Protein AF-X0X404-F1 (afdb_monomer_lite)

Structure (mmCIF, N/CA/C/O backbone):
data_AF-X0X404-F1
#
_entry.id   AF-X0X404-F1
#
loop_
_atom_site.group_PDB
_atom_site.id
_atom_site.type_symbol
_atom_site.label_atom_id
_atom_site.label_alt_id
_atom_site.label_comp_id
_atom_site.label_asym_id
_atom_site.label_entity_id
_atom_site.label_seq_id
_atom_site.pdbx_PDB_ins_code
_atom_site.Cartn_x
_atom_site.Cartn_y
_atom_site.Cartn_z
_atom_site.occupancy
_atom_site.B_iso_or_equiv
_atom_site.auth_seq_id
_atom_site.auth_comp_id
_atom_site.auth_asym_id
_atom_site.auth_atom_id
_atom_site.pdbx_PDB_model_num
ATOM 1 N N . MET A 1 1 ? 3.281 0.834 10.658 1.00 93.69 1 MET A N 1
ATOM 2 C CA . MET A 1 1 ? 3.702 2.164 11.154 1.00 93.69 1 MET A CA 1
ATOM 3 C C . MET A 1 1 ? 3.264 3.193 10.133 1.00 93.69 1 MET A C 1
ATOM 5 O O . MET A 1 1 ? 3.264 2.845 8.962 1.00 93.69 1 MET A O 1
ATOM 9 N N . ALA A 1 2 ? 2.884 4.398 10.556 1.00 97.25 2 ALA A N 1
ATOM 10 C CA . ALA A 1 2 ? 2.553 5.502 9.657 1.00 97.25 2 ALA A CA 1
ATOM 11 C C . ALA A 1 2 ? 3.507 6.676 9.904 1.00 97.25 2 ALA A C 1
ATOM 13 O O . ALA A 1 2 ? 3.835 6.948 11.059 1.00 97.25 2 ALA A O 1
ATOM 14 N N . PHE A 1 3 ? 3.948 7.351 8.847 1.00 98.00 3 PHE A N 1
ATOM 15 C CA . PHE A 1 3 ? 4.781 8.552 8.932 1.00 98.00 3 PHE A CA 1
ATOM 16 C C . PHE A 1 3 ? 4.553 9.455 7.717 1.00 98.00 3 PHE A C 1
ATOM 18 O O . PHE A 1 3 ? 4.038 9.013 6.692 1.00 98.00 3 PHE A O 1
ATOM 25 N N . ARG A 1 4 ? 4.915 10.737 7.830 1.00 97.06 4 ARG A N 1
ATOM 26 C CA . ARG A 1 4 ? 4.780 11.694 6.726 1.00 97.06 4 ARG A CA 1
ATOM 27 C C . ARG A 1 4 ? 5.834 11.411 5.661 1.00 97.06 4 ARG A C 1
ATOM 29 O O . ARG A 1 4 ? 7.004 11.219 5.991 1.00 97.06 4 ARG A O 1
ATOM 36 N N . ASN A 1 5 ? 5.427 11.398 4.397 1.00 95.00 5 ASN A N 1
ATOM 37 C CA . ASN A 1 5 ? 6.373 11.298 3.296 1.00 95.00 5 ASN A CA 1
ATOM 38 C C . ASN A 1 5 ? 7.275 12.551 3.272 1.00 95.00 5 ASN A C 1
ATOM 40 O O . ASN A 1 5 ? 6.841 13.650 3.628 1.00 95.00 5 ASN A O 1
ATOM 44 N N . ARG A 1 6 ? 8.535 12.380 2.858 1.00 94.19 6 ARG A N 1
ATOM 45 C CA . ARG A 1 6 ? 9.456 13.497 2.589 1.00 94.19 6 ARG A CA 1
ATOM 46 C C . ARG A 1 6 ? 9.043 14.287 1.349 1.00 94.19 6 ARG A C 1
ATOM 48 O O . ARG A 1 6 ? 9.386 15.454 1.234 1.00 94.19 6 ARG A O 1
ATOM 55 N N . LEU A 1 7 ? 8.325 13.650 0.426 1.00 91.19 7 LEU A N 1
ATOM 56 C CA . LEU A 1 7 ? 7.725 14.311 -0.726 1.00 91.19 7 LEU A CA 1
ATOM 57 C C . LEU A 1 7 ? 6.466 15.080 -0.311 1.00 91.19 7 LEU A C 1
ATOM 59 O O . LEU A 1 7 ? 5.743 14.688 0.607 1.00 91.19 7 LEU A O 1
ATOM 63 N N . HIS A 1 8 ? 6.200 16.180 -1.012 1.00 92.00 8 HIS A N 1
ATOM 64 C CA . HIS A 1 8 ? 5.133 17.128 -0.677 1.00 92.00 8 HIS A CA 1
ATOM 65 C C . HIS A 1 8 ? 4.248 17.460 -1.887 1.00 92.00 8 HIS A C 1
ATOM 67 O O . HIS A 1 8 ? 3.775 18.582 -2.026 1.00 92.00 8 HIS A O 1
ATOM 73 N N . TRP A 1 9 ? 4.031 16.490 -2.783 1.00 93.12 9 TRP A N 1
ATOM 74 C CA . TRP A 1 9 ? 3.225 16.691 -3.997 1.00 93.12 9 TRP A CA 1
ATOM 75 C C . TRP A 1 9 ? 1.743 16.968 -3.715 1.00 93.12 9 TRP A C 1
ATOM 77 O O . TRP A 1 9 ? 1.058 17.541 -4.554 1.00 93.12 9 TRP A O 1
ATOM 87 N N . VAL A 1 10 ? 1.250 16.566 -2.541 1.00 94.75 10 VAL A N 1
ATOM 88 C CA . VAL A 1 10 ? -0.109 16.855 -2.066 1.00 94.75 10 VAL A CA 1
ATOM 89 C C . VAL A 1 10 ? -0.071 17.347 -0.609 1.00 94.75 10 VAL A C 1
ATOM 91 O O . VAL A 1 10 ? 0.895 17.048 0.103 1.00 94.75 10 VAL A O 1
ATOM 94 N N . PRO A 1 11 ? -1.099 18.084 -0.132 1.00 96.12 11 PRO A N 1
ATOM 95 C CA . PRO A 1 11 ? -1.089 18.705 1.201 1.00 96.12 11 PRO A CA 1
ATOM 96 C C . PRO A 1 11 ? -0.877 17.723 2.366 1.00 96.12 11 PRO A C 1
ATOM 98 O O . PRO A 1 11 ? -0.166 18.025 3.334 1.00 96.12 11 PRO A O 1
ATOM 101 N N . VAL A 1 12 ? -1.461 16.527 2.260 1.00 97.31 12 VAL A N 1
ATOM 102 C CA . VAL A 1 12 ? -1.259 15.400 3.176 1.00 97.31 12 VAL A CA 1
ATOM 103 C C . VAL A 1 12 ? -0.768 14.220 2.352 1.00 97.31 12 VAL A C 1
ATOM 105 O O . VAL A 1 12 ? -1.463 13.774 1.450 1.00 97.31 12 VAL A O 1
ATOM 108 N N . MET A 1 13 ? 0.442 13.747 2.651 1.00 97.62 13 MET A N 1
ATOM 109 C CA . MET A 1 13 ? 1.007 12.539 2.058 1.00 97.62 13 MET A CA 1
ATOM 110 C C . MET A 1 13 ? 1.652 11.714 3.167 1.00 97.62 13 MET A C 1
ATOM 112 O O . MET A 1 13 ? 2.704 12.082 3.705 1.00 97.62 13 MET A O 1
ATOM 116 N N . LEU A 1 14 ? 1.013 10.613 3.533 1.00 98.25 14 LEU A N 1
ATOM 117 C CA . LEU A 1 14 ? 1.510 9.669 4.523 1.00 98.25 14 LEU A CA 1
ATOM 118 C C . LEU A 1 14 ? 1.963 8.385 3.832 1.00 98.25 14 LEU A C 1
ATOM 120 O O . LEU A 1 14 ? 1.491 8.032 2.756 1.00 98.25 14 LEU A O 1
ATOM 124 N N . LEU A 1 15 ? 2.881 7.677 4.477 1.00 98.31 15 LEU A N 1
ATOM 125 C CA . LEU A 1 15 ? 3.244 6.310 4.139 1.00 98.31 15 LEU A CA 1
ATOM 126 C C . LEU A 1 15 ? 2.871 5.410 5.306 1.00 98.31 15 LEU A C 1
ATOM 128 O O . LEU A 1 15 ? 3.270 5.668 6.446 1.00 98.31 15 LEU A O 1
ATOM 132 N N . VAL A 1 16 ? 2.131 4.341 5.021 1.00 98.62 16 VAL A N 1
ATOM 133 C CA . VAL A 1 16 ? 1.857 3.275 5.984 1.00 98.62 16 VAL A CA 1
ATOM 134 C C . VAL A 1 16 ? 2.557 2.004 5.535 1.00 98.62 16 VAL A C 1
ATOM 136 O O . VAL A 1 16 ? 2.365 1.531 4.418 1.00 98.62 16 VAL A O 1
ATOM 139 N N . VAL A 1 17 ? 3.388 1.462 6.424 1.00 98.38 17 VAL A N 1
ATOM 140 C CA . VAL A 1 17 ? 4.287 0.338 6.134 1.00 98.38 17 VAL A CA 1
ATOM 141 C C . VAL A 1 17 ? 4.142 -0.780 7.176 1.00 98.38 17 VAL A C 1
ATOM 143 O O . VAL A 1 17 ? 3.912 -0.486 8.363 1.00 98.38 17 VAL A O 1
ATOM 146 N N . PRO A 1 18 ? 4.301 -2.060 6.798 1.00 97.94 18 PRO A N 1
ATOM 147 C CA . PRO A 1 18 ? 4.464 -3.150 7.748 1.00 97.94 18 PRO A CA 1
ATOM 148 C C . PRO A 1 18 ? 5.816 -3.021 8.465 1.00 97.94 18 PRO A C 1
ATOM 150 O O . PRO A 1 18 ? 6.757 -2.421 7.949 1.00 97.94 18 PRO A O 1
ATOM 153 N N . LYS A 1 19 ? 5.915 -3.575 9.681 1.00 96.25 19 LYS A N 1
ATOM 154 C CA . LYS A 1 19 ? 7.197 -3.646 10.409 1.00 96.25 19 LYS A CA 1
ATOM 155 C C . LYS A 1 19 ? 8.121 -4.727 9.839 1.00 96.25 19 LYS A C 1
ATOM 157 O O . LYS A 1 19 ? 9.331 -4.555 9.845 1.00 96.25 19 LYS A O 1
ATOM 162 N N . ARG A 1 20 ? 7.546 -5.844 9.379 1.00 96.50 20 ARG A N 1
ATOM 163 C CA . ARG A 1 20 ? 8.282 -6.920 8.708 1.00 96.50 20 ARG A CA 1
ATOM 164 C C . ARG A 1 20 ? 8.601 -6.492 7.280 1.00 96.50 20 ARG A C 1
ATOM 166 O O . ARG A 1 20 ? 7.706 -5.981 6.611 1.00 96.50 20 ARG A O 1
ATOM 173 N N . HIS A 1 21 ? 9.830 -6.736 6.830 1.00 97.44 21 HIS A N 1
ATOM 174 C CA . HIS A 1 21 ? 10.216 -6.513 5.440 1.00 97.44 21 HIS A CA 1
ATOM 175 C C . HIS A 1 21 ? 9.517 -7.520 4.526 1.00 97.44 21 HIS A C 1
ATOM 177 O O . HIS A 1 21 ? 9.784 -8.716 4.616 1.00 97.44 21 HIS A O 1
ATOM 183 N N . ILE A 1 22 ? 8.577 -7.033 3.719 1.00 98.00 22 ILE A N 1
ATOM 184 C CA . ILE A 1 22 ? 7.794 -7.811 2.752 1.00 98.00 22 ILE A CA 1
ATOM 185 C C . ILE A 1 22 ? 7.621 -6.987 1.478 1.00 98.00 22 ILE A C 1
ATOM 187 O O . ILE A 1 22 ? 7.633 -5.759 1.534 1.00 98.00 22 ILE A O 1
ATOM 191 N N . SER A 1 23 ? 7.429 -7.655 0.351 1.00 98.12 23 SER A N 1
ATOM 192 C CA . SER A 1 23 ? 7.147 -7.028 -0.940 1.00 98.12 23 SER A CA 1
ATOM 193 C C . SER A 1 23 ? 5.764 -6.366 -0.991 1.00 98.12 23 SER A C 1
ATOM 195 O O . SER A 1 23 ? 4.873 -6.628 -0.176 1.00 98.12 23 SER A O 1
ATOM 197 N N . GLN A 1 24 ? 5.553 -5.540 -2.017 1.00 98.12 24 GLN A N 1
ATOM 198 C CA . GLN A 1 24 ? 4.261 -4.916 -2.296 1.00 98.12 24 GLN A CA 1
ATOM 199 C C . GLN A 1 24 ? 3.148 -5.957 -2.519 1.00 98.12 24 GLN A C 1
ATOM 201 O O . GLN A 1 24 ? 2.060 -5.828 -1.963 1.00 98.12 24 GLN A O 1
ATOM 206 N N . ALA A 1 25 ? 3.429 -7.030 -3.267 1.00 97.94 25 ALA A N 1
ATOM 207 C CA . ALA A 1 25 ? 2.472 -8.111 -3.504 1.00 97.94 25 ALA A CA 1
ATOM 208 C C . ALA A 1 25 ? 2.128 -8.875 -2.217 1.00 97.94 25 ALA A C 1
ATOM 210 O O . ALA A 1 25 ? 0.967 -9.192 -1.971 1.00 97.94 25 ALA A O 1
ATOM 211 N N . GLU A 1 26 ? 3.117 -9.141 -1.362 1.00 98.25 26 GLU A N 1
ATOM 212 C CA . GLU A 1 26 ? 2.886 -9.751 -0.050 1.00 98.25 26 GLU A CA 1
ATOM 213 C C . GLU A 1 26 ? 1.994 -8.901 0.845 1.00 98.25 26 GLU A C 1
ATOM 215 O O . GLU A 1 26 ? 1.083 -9.447 1.462 1.00 98.25 26 GLU A O 1
ATOM 220 N N . LEU A 1 27 ? 2.229 -7.588 0.881 1.00 98.06 27 LEU A N 1
ATOM 221 C CA . LEU A 1 27 ? 1.405 -6.658 1.644 1.00 98.06 27 LEU A CA 1
ATOM 222 C C . LEU A 1 27 ? -0.052 -6.665 1.163 1.00 98.06 27 LEU A C 1
ATOM 224 O O . LEU A 1 27 ? -0.964 -6.691 1.978 1.00 98.06 27 LEU A O 1
ATOM 228 N N . TRP A 1 28 ? -0.284 -6.664 -0.150 1.00 97.50 28 TRP A N 1
ATOM 229 C CA . TRP A 1 28 ? -1.644 -6.607 -0.694 1.00 97.50 28 TRP A CA 1
ATOM 230 C C . TRP A 1 28 ? -2.406 -7.934 -0.628 1.00 97.50 28 TRP A C 1
ATOM 232 O O . TRP A 1 28 ? -3.634 -7.919 -0.682 1.00 97.50 28 TRP A O 1
ATOM 242 N N . ARG A 1 29 ? -1.717 -9.073 -0.463 1.00 98.06 29 ARG A N 1
ATOM 243 C CA . ARG A 1 29 ? -2.377 -10.361 -0.174 1.00 98.06 29 ARG A CA 1
ATOM 244 C C . ARG A 1 29 ? -3.041 -10.383 1.202 1.00 98.06 29 ARG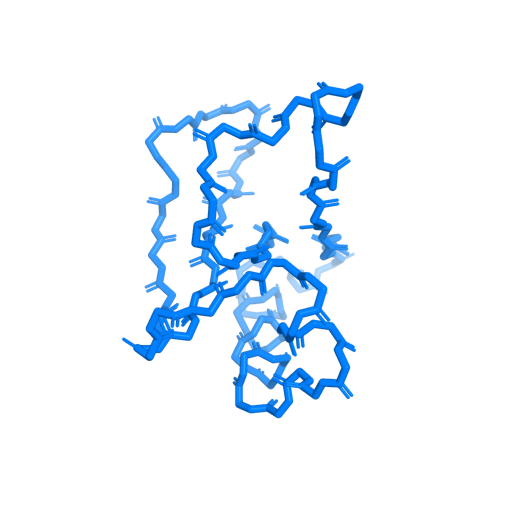 A C 1
ATOM 246 O O . ARG A 1 29 ? -4.060 -11.046 1.356 1.00 98.06 29 ARG A O 1
ATOM 253 N N . ASP A 1 30 ? -2.474 -9.674 2.175 1.00 97.06 30 ASP A N 1
ATOM 254 C CA . ASP A 1 30 ? -3.075 -9.471 3.492 1.00 97.06 30 ASP A CA 1
ATOM 255 C C . ASP A 1 30 ? -2.685 -8.099 4.050 1.00 97.06 30 ASP A C 1
ATOM 257 O O . ASP A 1 30 ? -1.625 -7.902 4.653 1.00 97.06 30 ASP A O 1
ATOM 261 N N . MET A 1 31 ? -3.584 -7.139 3.849 1.00 96.19 31 MET A N 1
ATOM 262 C CA . MET A 1 31 ? -3.389 -5.764 4.293 1.00 96.19 31 MET A CA 1
ATOM 263 C C . MET A 1 31 ? -3.448 -5.620 5.819 1.00 96.19 31 MET A C 1
ATOM 265 O O . MET A 1 31 ? -2.888 -4.650 6.341 1.00 96.19 31 MET A O 1
ATOM 269 N N . GLY A 1 32 ? -4.106 -6.550 6.526 1.00 96.38 32 GLY A N 1
ATOM 270 C CA . GLY A 1 32 ? -4.306 -6.579 7.977 1.00 96.38 32 GLY A CA 1
ATOM 271 C C . GLY A 1 32 ? -4.219 -5.214 8.673 1.00 96.38 32 GLY A C 1
ATOM 272 O O . GLY A 1 32 ? -4.935 -4.258 8.359 1.00 96.38 32 GLY A O 1
ATOM 273 N N . ARG A 1 33 ? -3.259 -5.091 9.598 1.00 97.50 33 ARG A N 1
ATOM 274 C CA . ARG A 1 33 ? -3.041 -3.868 10.386 1.00 97.50 33 ARG A CA 1
ATOM 275 C C . ARG A 1 33 ? -2.610 -2.653 9.552 1.00 97.50 33 ARG A C 1
ATOM 277 O O . ARG A 1 33 ? -2.824 -1.522 9.985 1.00 97.50 33 ARG A O 1
ATOM 284 N N . VAL A 1 34 ? -1.968 -2.845 8.396 1.00 98.44 34 VAL A N 1
ATOM 285 C CA . VAL A 1 34 ? -1.572 -1.727 7.519 1.00 98.44 34 VAL A CA 1
ATOM 286 C C . VAL A 1 34 ? -2.811 -1.055 6.937 1.00 98.44 34 VAL A C 1
ATOM 288 O O . VAL A 1 34 ? -2.894 0.171 6.990 1.00 98.44 34 VAL A O 1
ATOM 291 N N . GLY A 1 35 ? -3.791 -1.836 6.475 1.00 98.38 35 GLY A N 1
ATOM 292 C CA . GLY A 1 35 ? -5.066 -1.321 5.972 1.00 98.38 35 GLY A CA 1
ATOM 293 C C . GLY A 1 35 ? -5.841 -0.536 7.030 1.00 98.38 35 GLY A C 1
ATOM 294 O O . GLY A 1 35 ? -6.235 0.604 6.784 1.00 98.38 35 GLY A O 1
ATOM 295 N N . GLU A 1 36 ? -5.977 -1.092 8.238 1.00 98.44 36 GLU A N 1
AT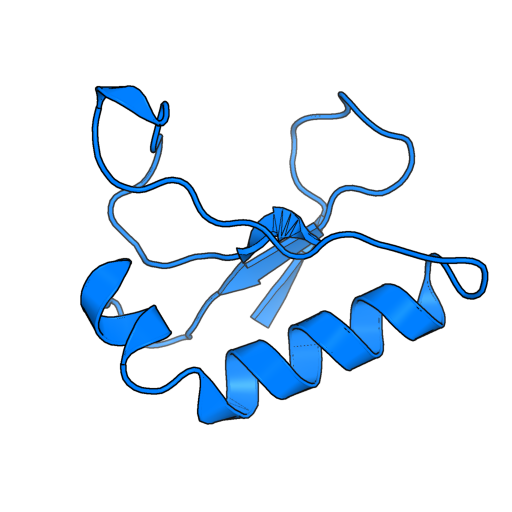OM 296 C CA . GLU A 1 36 ? -6.642 -0.416 9.364 1.00 98.44 36 GLU A CA 1
ATOM 297 C C . GLU A 1 36 ? -6.006 0.943 9.689 1.00 98.44 36 GLU A C 1
ATOM 299 O O . GLU A 1 36 ? -6.696 1.950 9.856 1.00 98.44 36 GLU A O 1
ATOM 304 N N . VAL A 1 37 ? -4.671 0.985 9.772 1.00 98.62 37 VAL A N 1
ATOM 305 C CA . VAL A 1 37 ? -3.941 2.222 10.067 1.00 98.62 37 VAL A CA 1
ATOM 306 C C . VAL A 1 37 ? -4.069 3.216 8.914 1.00 98.62 37 VAL A C 1
ATOM 308 O O . VAL A 1 37 ? -4.243 4.402 9.178 1.00 98.62 37 VAL A O 1
ATOM 311 N N . ALA A 1 38 ? -4.015 2.762 7.660 1.00 98.62 38 ALA A N 1
ATOM 312 C CA . ALA A 1 38 ? -4.154 3.627 6.492 1.00 98.62 38 ALA A CA 1
ATOM 313 C C . ALA A 1 38 ? -5.517 4.331 6.457 1.00 98.62 38 ALA A C 1
ATOM 315 O O . ALA A 1 38 ? -5.565 5.557 6.377 1.00 98.62 38 ALA A O 1
ATOM 316 N N . VAL A 1 39 ? -6.612 3.585 6.627 1.00 98.56 39 VAL A N 1
ATOM 317 C CA . VAL A 1 39 ? -7.967 4.158 6.678 1.00 98.56 39 VAL A CA 1
ATOM 318 C C . VAL A 1 39 ? -8.121 5.102 7.872 1.00 98.56 39 VAL A C 1
ATOM 320 O O . VAL A 1 39 ? -8.600 6.223 7.707 1.00 98.56 39 VAL A O 1
ATOM 323 N N . SER A 1 40 ? -7.657 4.695 9.060 1.00 98.56 40 SER A N 1
ATOM 324 C CA . SER A 1 40 ? -7.738 5.522 10.272 1.00 98.56 40 SER A CA 1
ATOM 325 C C . SER A 1 40 ? -6.992 6.853 10.126 1.00 98.56 40 SER A C 1
ATOM 327 O O . SER A 1 40 ? -7.491 7.900 10.542 1.00 98.56 40 SER A O 1
ATOM 329 N N . MET A 1 41 ? -5.804 6.837 9.513 1.00 98.56 41 MET A N 1
ATOM 330 C CA . MET A 1 41 ? -5.031 8.053 9.257 1.00 98.56 41 MET A CA 1
ATOM 331 C C . MET A 1 41 ? -5.688 8.927 8.188 1.00 98.56 41 MET A C 1
ATOM 333 O O . MET A 1 41 ? -5.784 10.137 8.388 1.00 98.56 41 MET A O 1
ATOM 337 N N . GLY A 1 42 ? -6.196 8.332 7.107 1.00 98.44 42 GLY A N 1
ATOM 338 C CA . GLY A 1 42 ? -6.935 9.055 6.072 1.00 98.44 42 GLY A CA 1
ATOM 339 C C . GLY A 1 42 ? -8.144 9.798 6.642 1.00 98.44 42 GLY A C 1
ATOM 340 O O . GLY A 1 42 ? -8.267 11.005 6.462 1.00 98.44 42 GLY A O 1
ATOM 341 N N . GLN A 1 43 ? -8.978 9.116 7.433 1.00 98.62 43 GLN A N 1
ATOM 342 C CA . GLN A 1 43 ? -10.144 9.721 8.089 1.00 98.62 43 GLN A CA 1
ATOM 343 C C . GLN A 1 43 ? -9.760 10.850 9.053 1.00 98.62 43 GLN A C 1
ATOM 345 O O . GLN A 1 43 ? -10.438 11.873 9.112 1.00 98.62 43 GLN A O 1
ATOM 350 N N . ARG A 1 44 ? -8.663 10.681 9.803 1.00 98.44 44 ARG A N 1
ATOM 351 C CA . ARG A 1 44 ? -8.194 11.680 10.770 1.00 98.44 44 ARG A CA 1
ATOM 352 C C . ARG A 1 44 ? -7.670 12.947 10.098 1.00 98.44 44 ARG A C 1
ATOM 354 O O . ARG A 1 44 ? -7.927 14.040 10.591 1.00 98.44 44 ARG A O 1
ATOM 361 N N . HIS A 1 45 ? -6.885 12.805 9.033 1.00 98.06 45 HIS A N 1
ATOM 362 C CA . HIS A 1 45 ? -6.189 13.933 8.409 1.00 98.06 45 HIS A CA 1
ATOM 363 C C . HIS A 1 45 ? -6.970 14.559 7.250 1.00 98.06 45 HIS A C 1
ATOM 365 O O . HIS A 1 45 ? -6.771 15.735 6.947 1.00 98.06 45 HIS A O 1
ATOM 371 N N . CYS A 1 46 ? -7.852 13.795 6.608 1.00 98.12 46 CYS A N 1
ATOM 372 C CA . CYS A 1 46 ? -8.618 14.205 5.437 1.00 98.12 46 CYS A CA 1
ATOM 373 C C . CYS A 1 46 ? -10.070 13.688 5.543 1.00 98.12 46 CYS A C 1
ATOM 375 O O . CYS A 1 46 ? -10.481 12.821 4.768 1.00 98.12 46 CYS A O 1
ATOM 377 N N . PRO A 1 47 ? -10.879 14.213 6.488 1.00 97.75 47 PRO A N 1
ATOM 378 C CA . PRO A 1 47 ? -12.225 13.697 6.777 1.00 97.75 47 PRO A CA 1
ATOM 379 C C . PRO A 1 47 ? -13.204 13.813 5.601 1.00 97.75 47 PRO A C 1
ATOM 381 O O . PRO A 1 47 ? -14.179 13.072 5.536 1.00 97.75 47 PRO A O 1
ATOM 384 N N . ASN A 1 48 ? -12.925 14.708 4.650 1.00 98.06 48 ASN A N 1
ATOM 385 C CA . ASN A 1 48 ? -13.744 14.915 3.455 1.00 98.06 48 ASN A CA 1
ATOM 386 C C . ASN A 1 48 ? -13.342 14.013 2.272 1.00 98.06 48 ASN A C 1
ATOM 388 O O . ASN A 1 48 ? -13.923 14.131 1.197 1.00 98.06 48 ASN A O 1
ATOM 392 N N . GLY A 1 49 ? -12.347 13.135 2.442 1.00 97.75 49 GLY A N 1
ATOM 393 C CA . GLY A 1 49 ? -11.923 12.172 1.426 1.00 97.75 49 GLY A CA 1
ATOM 394 C C . GLY A 1 49 ? -10.406 12.044 1.305 1.00 97.75 49 GLY A C 1
ATOM 395 O O . GLY A 1 49 ? -9.666 13.009 1.479 1.00 97.75 49 GLY A O 1
ATOM 396 N N . PHE A 1 50 ? -9.950 10.836 0.980 1.00 98.44 50 PHE A N 1
ATOM 397 C CA . PHE A 1 50 ? -8.542 10.490 0.773 1.00 98.44 50 PHE A CA 1
ATOM 398 C C . PHE A 1 50 ? -8.419 9.328 -0.221 1.00 98.44 50 PHE A C 1
ATOM 400 O O . PHE A 1 50 ? -9.409 8.671 -0.552 1.00 98.44 50 PHE A O 1
ATOM 407 N N . ARG A 1 51 ? -7.199 9.067 -0.702 1.00 98.44 51 ARG A N 1
ATOM 408 C CA . ARG A 1 51 ? -6.888 7.945 -1.595 1.00 98.44 51 ARG A CA 1
ATOM 409 C C . ARG A 1 51 ? -5.808 7.087 -0.959 1.00 98.44 51 ARG A C 1
ATOM 411 O O . ARG A 1 51 ? -4.781 7.610 -0.557 1.00 98.44 51 ARG A O 1
ATOM 418 N N . ILE A 1 52 ? -6.013 5.774 -0.961 1.00 98.12 52 ILE A N 1
ATOM 419 C CA . ILE A 1 52 ? -4.962 4.810 -0.635 1.00 98.12 52 ILE A CA 1
ATOM 420 C C . ILE A 1 52 ? -4.421 4.236 -1.944 1.00 98.12 52 ILE A C 1
ATOM 422 O O . ILE A 1 52 ? -5.203 3.785 -2.781 1.00 98.12 52 ILE A O 1
ATOM 426 N N . VAL A 1 53 ? -3.104 4.276 -2.147 1.00 97.31 53 VAL A N 1
ATOM 427 C CA . VAL A 1 53 ? -2.469 3.789 -3.384 1.00 97.31 53 VAL A CA 1
ATOM 428 C C . VAL A 1 53 ? -1.122 3.122 -3.112 1.00 97.31 53 VAL A C 1
ATOM 430 O O . VAL A 1 53 ? -0.411 3.484 -2.177 1.00 97.31 53 VAL A O 1
ATOM 433 N N . SER A 1 54 ? -0.765 2.155 -3.953 1.00 97.69 54 SER A N 1
ATOM 434 C CA . SER A 1 54 ? 0.561 1.541 -3.999 1.00 97.69 54 SER A CA 1
ATOM 435 C C . SER A 1 54 ? 1.087 1.510 -5.419 1.00 97.69 54 SER A C 1
ATOM 437 O O . SER A 1 54 ? 0.318 1.357 -6.366 1.00 97.69 54 SER A O 1
ATOM 439 N N . ASN A 1 55 ? 2.408 1.573 -5.530 1.00 98.06 55 ASN A N 1
ATOM 440 C CA . ASN A 1 55 ? 3.119 1.436 -6.789 1.00 98.06 55 ASN A CA 1
ATOM 441 C C . ASN A 1 55 ? 3.689 0.017 -6.878 1.00 98.06 55 ASN A C 1
ATOM 443 O O . ASN A 1 55 ? 4.341 -0.433 -5.939 1.00 98.06 55 ASN A O 1
ATOM 447 N N . PHE A 1 56 ? 3.442 -0.6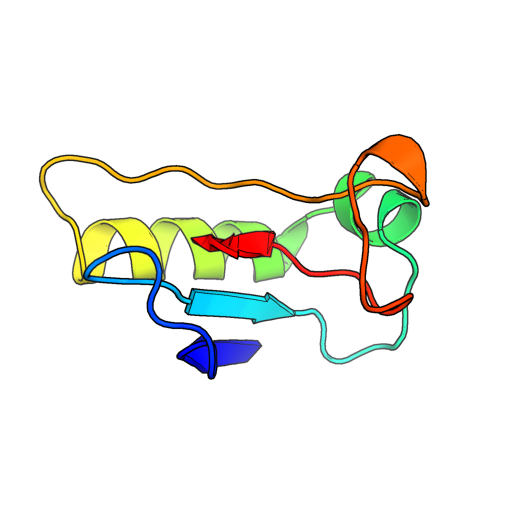77 -7.989 1.00 98.06 56 PHE A N 1
ATOM 448 C CA . PHE A 1 56 ? 3.948 -2.026 -8.249 1.00 98.06 56 PHE A CA 1
ATOM 449 C C . PHE A 1 56 ? 4.938 -2.012 -9.416 1.00 98.06 56 PHE A C 1
ATOM 451 O O . PHE A 1 56 ? 4.548 -1.819 -10.565 1.00 98.06 56 PHE A O 1
ATOM 458 N N . GLY A 1 57 ? 6.211 -2.258 -9.117 1.00 97.00 57 GLY A N 1
ATOM 459 C CA . GLY A 1 57 ? 7.277 -2.362 -10.107 1.00 97.00 57 GLY A CA 1
ATOM 460 C C . GLY A 1 57 ? 7.689 -1.033 -10.745 1.00 97.00 57 GLY A C 1
ATOM 461 O O . GLY A 1 57 ? 7.277 0.056 -10.334 1.00 97.00 57 GLY A O 1
ATOM 462 N N . PHE A 1 58 ? 8.547 -1.149 -11.760 1.00 96.50 58 PHE A N 1
ATOM 463 C CA . PHE A 1 58 ? 9.187 -0.019 -12.433 1.00 96.50 58 PHE A CA 1
ATOM 464 C C . PHE A 1 58 ? 8.179 0.921 -13.104 1.00 96.50 58 PHE A C 1
ATOM 466 O O . PHE A 1 58 ? 8.245 2.131 -12.894 1.00 96.50 58 PHE A O 1
ATOM 473 N N . ASP A 1 59 ? 7.210 0.370 -13.838 1.00 97.69 59 ASP A N 1
ATOM 474 C CA . ASP A 1 59 ? 6.239 1.159 -14.609 1.00 97.69 59 ASP A CA 1
ATOM 475 C C . ASP A 1 59 ? 5.328 2.013 -13.718 1.00 97.69 59 ASP A C 1
ATOM 477 O O . ASP A 1 59 ? 4.895 3.095 -14.109 1.00 97.69 59 ASP A O 1
ATOM 481 N N . ALA A 1 60 ? 5.074 1.564 -12.486 1.00 97.25 60 ALA A N 1
ATOM 482 C CA . ALA A 1 60 ? 4.332 2.328 -11.488 1.00 97.25 60 ALA A CA 1
ATOM 483 C C . ALA A 1 60 ? 5.220 3.297 -10.688 1.00 97.25 60 ALA A C 1
ATOM 485 O O . ALA A 1 60 ? 4.743 3.917 -9.739 1.00 97.25 60 ALA A O 1
ATOM 486 N N . MET A 1 61 ? 6.510 3.407 -11.022 1.00 95.69 61 MET A N 1
ATOM 487 C CA . MET A 1 61 ? 7.504 4.181 -10.275 1.00 95.69 61 MET A CA 1
ATOM 488 C C . MET A 1 61 ? 7.586 3.759 -8.798 1.00 95.69 61 MET A C 1
ATOM 490 O O . MET A 1 61 ? 7.609 4.596 -7.888 1.00 95.69 61 MET A O 1
ATOM 494 N N . GLN A 1 62 ? 7.603 2.449 -8.529 1.00 97.19 62 GLN A N 1
ATOM 495 C CA . GLN A 1 62 ? 7.889 1.943 -7.188 1.00 97.19 62 GLN A CA 1
ATOM 496 C C . GLN A 1 62 ? 9.344 2.271 -6.829 1.00 97.19 62 GLN A C 1
ATOM 498 O O . GLN A 1 62 ? 10.280 1.753 -7.428 1.00 97.19 62 GLN A O 1
ATOM 503 N N . SER A 1 63 ? 9.537 3.146 -5.844 1.00 93.31 63 SER A N 1
ATOM 504 C CA . SER A 1 63 ? 10.869 3.624 -5.458 1.00 93.31 63 SER A CA 1
ATOM 505 C C . SER A 1 63 ? 11.531 2.792 -4.361 1.00 93.31 63 SER A C 1
ATOM 507 O O . SER A 1 63 ? 12.721 2.969 -4.112 1.00 93.31 63 SER A O 1
ATOM 509 N N . GLN A 1 64 ? 10.774 1.933 -3.672 1.00 95.69 64 GLN A N 1
ATOM 510 C CA . GLN A 1 64 ? 11.235 1.100 -2.559 1.00 95.69 64 GLN A CA 1
ATOM 511 C C . GLN A 1 64 ? 10.618 -0.295 -2.658 1.00 95.69 64 GLN A C 1
ATOM 513 O O . GLN A 1 64 ? 9.402 -0.414 -2.817 1.00 95.69 64 GLN A O 1
ATOM 518 N N . ASP A 1 65 ? 11.432 -1.336 -2.483 1.00 95.62 65 ASP A N 1
ATOM 519 C CA . ASP A 1 65 ? 10.973 -2.732 -2.551 1.00 95.62 65 ASP A CA 1
ATOM 520 C C . ASP A 1 65 ? 10.136 -3.150 -1.330 1.00 95.62 65 ASP A C 1
ATOM 522 O O . ASP A 1 65 ? 9.297 -4.050 -1.421 1.00 95.62 65 ASP A O 1
ATOM 526 N N . HIS A 1 66 ? 10.321 -2.469 -0.193 1.00 98.06 66 HIS A N 1
ATOM 527 C CA . HIS A 1 66 ? 9.525 -2.680 1.018 1.00 98.06 66 HIS A CA 1
ATOM 528 C C . HIS A 1 66 ? 8.092 -2.189 0.817 1.00 98.06 66 HIS A C 1
ATOM 530 O O . HIS A 1 66 ? 7.871 -1.010 0.537 1.00 98.06 66 HIS A O 1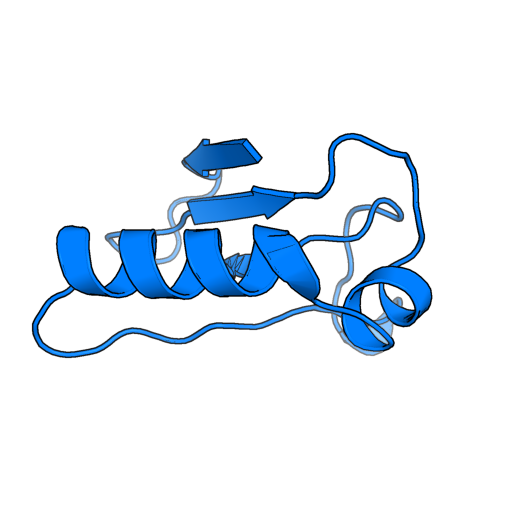
ATOM 536 N N . GLY A 1 67 ? 7.116 -3.070 1.022 1.00 98.00 67 GLY A N 1
ATOM 537 C CA . GLY A 1 67 ? 5.704 -2.793 0.798 1.00 98.00 67 GLY A CA 1
ATOM 538 C C . GLY A 1 67 ? 5.209 -1.578 1.581 1.00 98.00 67 GLY A C 1
ATOM 539 O O . GLY A 1 67 ? 5.422 -1.458 2.788 1.00 98.00 67 GLY A O 1
ATOM 540 N N . HIS A 1 68 ? 4.517 -0.672 0.901 1.00 98.38 68 HIS A N 1
ATOM 541 C CA . HIS A 1 68 ? 3.951 0.525 1.516 1.00 98.38 68 HIS A CA 1
ATOM 542 C C . HIS A 1 68 ? 2.676 0.975 0.807 1.00 98.38 68 HIS A C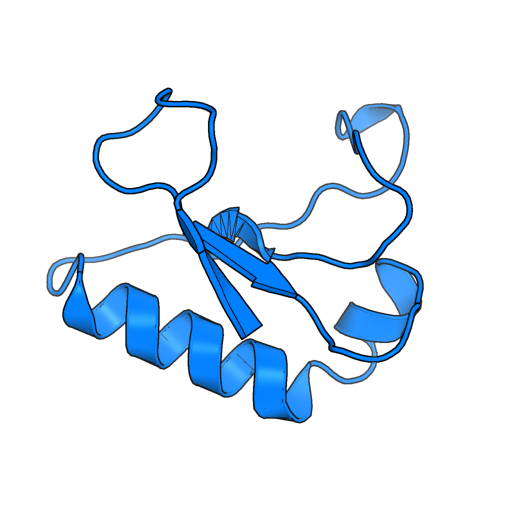 1
ATOM 544 O O . HIS A 1 68 ? 2.478 0.716 -0.381 1.00 98.38 68 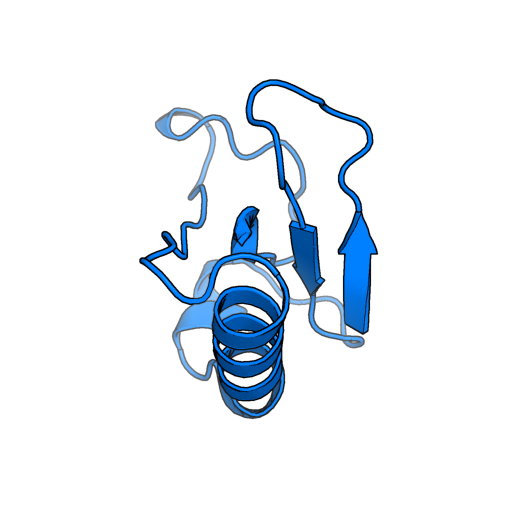HIS A O 1
ATOM 550 N N . VAL A 1 69 ? 1.803 1.670 1.530 1.00 98.31 69 VAL A N 1
ATOM 551 C CA . VAL A 1 69 ? 0.690 2.403 0.921 1.00 98.31 69 VAL A CA 1
ATOM 552 C C . VAL A 1 69 ? 0.850 3.890 1.182 1.00 98.31 69 VAL A C 1
ATOM 554 O O . VAL A 1 69 ? 1.199 4.303 2.291 1.00 98.31 69 VAL A O 1
ATOM 557 N N . HIS A 1 70 ? 0.598 4.685 0.152 1.00 98.19 70 HIS A N 1
ATOM 558 C CA . HIS A 1 70 ? 0.399 6.117 0.276 1.00 98.19 70 HIS A CA 1
ATOM 559 C C . HIS A 1 70 ? -1.026 6.369 0.757 1.00 98.19 70 HIS A C 1
ATOM 561 O O . HIS A 1 70 ? -1.947 5.690 0.299 1.00 98.19 70 HIS A O 1
ATOM 567 N N . VAL A 1 71 ? -1.182 7.332 1.663 1.00 97.88 71 VAL A N 1
ATOM 568 C CA . VAL A 1 71 ? -2.473 7.826 2.167 1.00 97.88 71 VAL A CA 1
ATOM 569 C C . VAL A 1 71 ? -2.510 9.339 2.053 1.00 97.88 71 VAL A C 1
ATOM 571 O O . VAL A 1 71 ? -1.479 9.964 2.410 1.00 97.88 71 VAL A O 1
#

pLDDT: mean 97.25, std 1.61, range [91.19, 98.62]

Organism: NCBI:txid412755

Radius of gyration: 11.68 Å; chains: 1; bounding box: 25×29×26 Å

Sequence (71 aa):
MAFRNRLHWVPVMLLVVPKRHISQAELWRDMGRVGEVAVSMGQRHCPNGFRIVSNFGFDAMQSQDHGHVHV

Foldseek 3Di:
DKDFDPDPPDPGKMKQADPDFDFQVVCVVPVDPSVVVVVVVCCVPPVPDDDKDDADDVVSPHPDRGHIIID

Secondary structure (DSSP, 8-state):
-EEE-S--SSSS-EEE--SS---HHHHHH--HHHHHHHHHHHHHH-TT----B---TTTTT---SS--EE-

InterPro domains:
  IPR011146 HIT-like domain [PF01230] (2-71)
  IPR036265 HIT-like superfamily [G3DSA:3.30.428.10] (1-71)
  IPR036265 HIT-like superfamily [SSF54197] (2-71)